Protein AF-A0A971F1G8-F1 (afdb_monomer)

Sequence (66 aa):
MKARTKSLLVLVIPFIILGITYFFLPARIPRQFHLNGEPPTYAAKEFIFLFGFLPFLIYQKYRKKE

Solvent-accessible surface area (backbone atoms only — not comparable to full-atom values): 3915 Å² total; per-residue (Å²): 111,72,71,60,54,51,54,49,46,48,37,50,52,44,43,53,53,51,58,59,51,53,78,77,49,59,76,57,38,68,73,45,83,44,98,84,73,59,50,92,42,72,39,59,51,73,61,59,60,65,59,26,50,49,61,31,54,52,50,52,57,56,61,74,73,108

Foldseek 3Di:
DVVVVVLVCLLVVLVVVLVVVLVVDDQWDQPDQDPVRDRP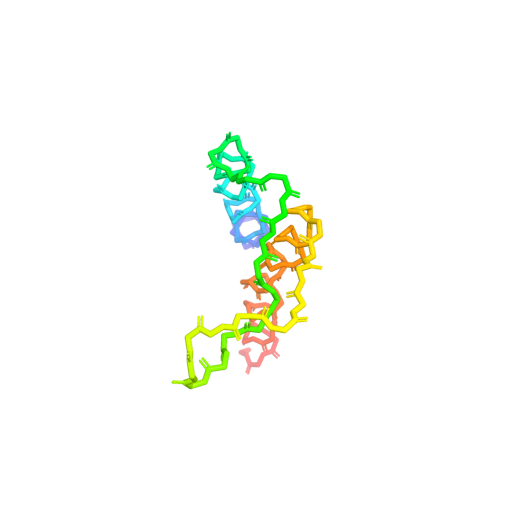DIDGSVVVVVCSCVSSVVVVVVVVVD

Mean predicted aligned error: 6.93 Å

pLDDT: mean 83.95, std 11.11, range [51.31, 95.5]

Secondary structure (DSSP, 8-state):
-HHHHHHHHHHHHHHHHHHHHHHHS-SEEES---TTS--S-EEEGGGGGGGGGHHHHHHHHHHTT-

Radius of gyration: 15.52 Å; Cα contacts (8 Å, |Δi|>4): 49; chains: 1; bounding box: 46×14×40 Å

Structure (mmCIF, N/CA/C/O backbone):
data_AF-A0A971F1G8-F1
#
_entry.id   AF-A0A971F1G8-F1
#
loop_
_atom_site.group_PDB
_atom_site.id
_atom_site.type_symbol
_atom_site.label_atom_id
_atom_site.label_alt_id
_atom_site.label_comp_id
_atom_site.label_asym_id
_atom_site.label_entity_id
_atom_site.label_seq_id
_atom_site.pdbx_PDB_ins_code
_atom_site.Cartn_x
_atom_site.Cartn_y
_atom_site.Cartn_z
_atom_site.occupancy
_atom_site.B_iso_or_equiv
_atom_site.auth_seq_id
_atom_site.auth_comp_id
_atom_site.auth_asym_id
_atom_site.auth_atom_id
_atom_site.pdbx_PDB_model_num
ATOM 1 N N . MET A 1 1 ? -23.110 0.789 16.972 1.00 51.31 1 MET A N 1
ATOM 2 C CA . MET A 1 1 ? -22.913 1.050 15.520 1.00 51.31 1 MET A CA 1
ATOM 3 C C . MET A 1 1 ? -21.663 1.874 15.182 1.00 51.31 1 MET A C 1
ATOM 5 O O . MET A 1 1 ? -20.899 1.409 14.346 1.00 51.31 1 MET A O 1
ATOM 9 N N . LYS A 1 2 ? -21.385 3.019 15.838 1.00 53.66 2 LYS A N 1
ATOM 10 C CA . LYS A 1 2 ? -20.232 3.910 15.532 1.00 53.66 2 LYS A CA 1
ATOM 11 C C . LYS A 1 2 ? -18.866 3.208 15.391 1.00 53.66 2 LYS A C 1
ATOM 13 O O . LYS A 1 2 ? -18.126 3.509 14.461 1.00 53.66 2 LYS A O 1
ATOM 18 N N . ALA A 1 3 ? -18.531 2.253 16.264 1.00 61.12 3 ALA A 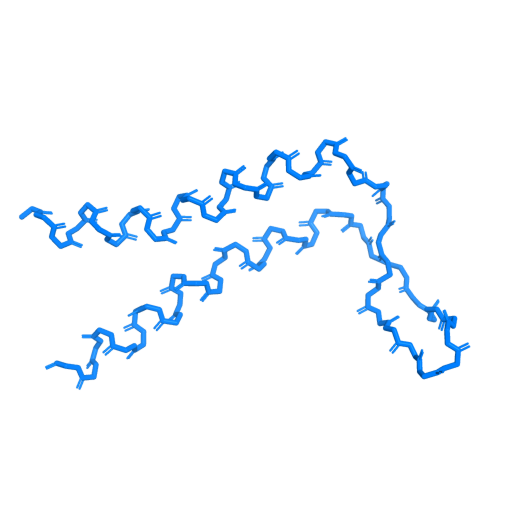N 1
ATOM 19 C CA . ALA A 1 3 ? -17.245 1.542 16.210 1.00 61.12 3 ALA A CA 1
ATOM 20 C C . ALA A 1 3 ? -17.096 0.624 14.979 1.00 61.12 3 ALA A C 1
ATOM 22 O O . ALA A 1 3 ? -15.990 0.444 14.466 1.00 61.12 3 ALA A O 1
ATOM 23 N N . ARG A 1 4 ? -18.206 0.065 14.474 1.00 71.06 4 ARG A N 1
ATOM 24 C CA . ARG A 1 4 ? -18.215 -0.784 13.272 1.00 71.06 4 ARG A CA 1
ATOM 25 C C . ARG A 1 4 ? -18.009 0.068 12.020 1.00 71.06 4 ARG A C 1
ATOM 27 O O . ARG A 1 4 ? -17.181 -0.279 11.190 1.00 71.06 4 ARG A O 1
ATOM 34 N N . THR A 1 5 ? -18.665 1.229 11.961 1.00 77.50 5 THR A N 1
ATOM 35 C CA . THR A 1 5 ? -18.483 2.221 10.892 1.00 77.50 5 THR A CA 1
ATOM 36 C C . THR A 1 5 ? -17.052 2.755 10.854 1.00 77.50 5 THR A C 1
ATOM 38 O O . THR A 1 5 ? -16.449 2.775 9.790 1.00 77.50 5 THR A O 1
ATOM 41 N N . LYS A 1 6 ? -16.459 3.101 12.007 1.00 79.38 6 LYS A N 1
ATOM 42 C CA . LYS A 1 6 ? -15.047 3.524 12.076 1.00 79.38 6 LYS A CA 1
ATOM 43 C C . LYS A 1 6 ? -14.091 2.441 11.569 1.00 79.38 6 LYS A C 1
ATOM 45 O O . LYS A 1 6 ? -13.207 2.741 10.781 1.00 79.38 6 LYS A O 1
ATOM 50 N N . SER A 1 7 ? -14.305 1.186 11.967 1.00 81.94 7 SER A N 1
ATOM 51 C CA . SER A 1 7 ? -13.477 0.059 11.504 1.00 81.94 7 SER A CA 1
ATOM 52 C C . SER A 1 7 ? -13.576 -0.142 9.991 1.00 81.94 7 SER A C 1
ATOM 54 O O . SER A 1 7 ? -12.573 -0.408 9.340 1.00 81.94 7 SER A O 1
ATOM 56 N N . LEU A 1 8 ? -14.782 0.016 9.435 1.00 86.56 8 LEU A N 1
ATOM 57 C CA . LEU A 1 8 ? -15.018 -0.072 7.998 1.00 86.56 8 LEU A CA 1
ATOM 58 C C . LEU A 1 8 ? -14.319 1.070 7.247 1.00 86.56 8 LEU A C 1
ATOM 60 O O . LEU A 1 8 ? -13.689 0.829 6.228 1.00 86.56 8 LEU A O 1
ATOM 64 N N . LEU A 1 9 ? -14.378 2.298 7.769 1.00 89.06 9 LEU A N 1
ATOM 65 C CA . LEU A 1 9 ? -13.718 3.460 7.165 1.00 89.06 9 LEU A CA 1
ATOM 66 C C . LEU A 1 9 ? -12.193 3.310 7.139 1.00 89.06 9 LEU A C 1
ATOM 68 O O . LEU A 1 9 ? -11.576 3.610 6.122 1.00 89.06 9 LEU A O 1
ATOM 72 N N . VAL A 1 10 ? -11.595 2.788 8.215 1.00 89.50 10 VAL A N 1
ATOM 73 C CA . VAL A 1 10 ? -10.147 2.519 8.281 1.00 89.50 10 VAL A CA 1
ATOM 74 C C . VAL A 1 10 ? -9.710 1.472 7.250 1.00 89.50 10 VAL A C 1
ATOM 76 O O . VAL A 1 10 ? -8.561 1.492 6.823 1.00 89.50 10 VAL A O 1
ATOM 79 N N . LEU A 1 11 ? -10.612 0.586 6.818 1.00 90.00 11 LEU A N 1
ATOM 80 C CA . LEU A 1 11 ? -10.351 -0.348 5.726 1.00 90.00 11 LEU A CA 1
ATOM 81 C C . LEU A 1 11 ? -10.598 0.295 4.355 1.00 90.00 11 LEU A C 1
ATOM 83 O O . LEU A 1 11 ? -9.740 0.236 3.488 1.00 90.00 11 LEU A O 1
ATOM 87 N N . VAL A 1 12 ? -11.752 0.925 4.145 1.00 93.25 12 VAL A N 1
ATOM 88 C CA . VAL A 1 12 ? -12.191 1.388 2.819 1.00 93.25 12 VAL A CA 1
ATOM 89 C C . VAL A 1 12 ? -11.376 2.581 2.316 1.00 93.25 12 VAL A C 1
ATOM 91 O O . VAL A 1 12 ? -11.025 2.618 1.139 1.00 93.25 12 VAL A O 1
ATOM 94 N N . ILE A 1 13 ? -11.035 3.540 3.183 1.00 94.06 13 ILE A N 1
ATOM 95 C CA . ILE A 1 13 ? -10.320 4.761 2.778 1.00 94.06 13 ILE A CA 1
ATOM 96 C C . ILE A 1 13 ? -8.951 4.442 2.138 1.00 94.06 13 ILE A C 1
ATOM 98 O O . ILE A 1 13 ? -8.702 4.932 1.036 1.00 94.06 13 ILE A O 1
ATOM 102 N N . PRO A 1 14 ? -8.085 3.594 2.733 1.00 93.94 14 PRO A N 1
ATOM 103 C CA . PRO A 1 14 ? -6.838 3.172 2.092 1.00 93.94 14 PRO A CA 1
ATOM 104 C C . PRO A 1 14 ? -7.033 2.543 0.710 1.00 93.94 14 PRO A C 1
ATOM 106 O O . PRO A 1 14 ? -6.274 2.844 -0.206 1.00 93.94 14 PRO A O 1
ATOM 109 N N . PHE A 1 15 ? -8.062 1.709 0.530 1.00 93.75 15 PHE A N 1
ATOM 110 C CA . PHE A 1 15 ? -8.348 1.086 -0.766 1.00 93.75 15 PHE A CA 1
ATOM 111 C C . PHE A 1 15 ? -8.834 2.088 -1.813 1.00 93.75 15 PHE A C 1
ATOM 113 O O . PHE A 1 15 ? -8.459 1.961 -2.975 1.00 93.75 15 PHE A O 1
ATOM 120 N N . ILE A 1 16 ? -9.609 3.104 -1.418 1.00 95.50 16 ILE A N 1
ATOM 121 C CA . ILE A 1 16 ? -9.994 4.199 -2.319 1.00 95.50 16 ILE A CA 1
ATOM 122 C C . ILE A 1 16 ? -8.748 4.958 -2.781 1.00 95.50 16 ILE A C 1
ATOM 124 O O . ILE A 1 16 ? -8.578 5.179 -3.978 1.00 95.50 16 ILE A O 1
ATOM 128 N N . ILE A 1 17 ? -7.851 5.308 -1.854 1.00 95.12 17 ILE A N 1
ATOM 129 C CA . ILE A 1 17 ? -6.604 6.014 -2.177 1.00 95.12 17 ILE A CA 1
ATOM 130 C C . ILE A 1 17 ? -5.758 5.173 -3.138 1.00 95.12 17 ILE A C 1
ATOM 132 O O . ILE A 1 17 ? -5.363 5.668 -4.189 1.00 95.12 17 ILE A O 1
ATOM 136 N N . LEU A 1 18 ? -5.548 3.888 -2.837 1.00 94.00 18 LEU A N 1
ATOM 137 C CA . LEU A 1 18 ? -4.793 2.980 -3.705 1.00 94.00 18 LEU A CA 1
ATOM 138 C C . LEU A 1 18 ? -5.450 2.794 -5.075 1.00 94.00 18 LEU A C 1
ATOM 140 O O . LEU A 1 18 ? -4.744 2.751 -6.077 1.00 94.00 18 LEU A O 1
ATOM 144 N N . GLY A 1 19 ? -6.781 2.722 -5.132 1.00 94.06 19 GLY A N 1
ATOM 145 C CA . GLY A 1 19 ? -7.535 2.630 -6.380 1.00 94.06 19 GLY A CA 1
ATOM 146 C C . GLY A 1 19 ? -7.355 3.864 -7.262 1.00 94.06 19 GLY A C 1
ATOM 147 O O . GLY A 1 19 ? -7.152 3.728 -8.464 1.00 94.06 19 GLY A O 1
ATOM 148 N N . ILE A 1 20 ? -7.349 5.062 -6.671 1.00 95.44 20 ILE A N 1
ATOM 149 C CA . ILE A 1 20 ? -7.054 6.305 -7.396 1.00 95.44 20 ILE A CA 1
ATOM 150 C C . ILE A 1 20 ? -5.594 6.300 -7.861 1.00 95.44 20 ILE A C 1
ATOM 152 O O . ILE A 1 20 ? -5.325 6.503 -9.042 1.00 95.44 20 ILE A O 1
ATOM 156 N N . THR A 1 21 ? -4.647 6.009 -6.965 1.00 92.75 21 THR A N 1
ATOM 157 C CA . THR A 1 21 ? -3.210 5.965 -7.274 1.00 92.75 21 THR A CA 1
ATOM 158 C C . THR A 1 21 ? -2.880 4.940 -8.364 1.00 92.75 21 THR A C 1
ATOM 160 O O . THR A 1 21 ? -2.026 5.203 -9.205 1.00 92.75 21 THR A O 1
ATOM 163 N N . TYR A 1 22 ? -3.589 3.813 -8.427 1.00 92.75 22 TYR A N 1
ATOM 164 C CA . TYR A 1 22 ? -3.382 2.752 -9.416 1.00 92.75 22 TYR A CA 1
ATOM 165 C C . TYR A 1 22 ? -3.467 3.229 -10.878 1.00 92.75 22 TYR A C 1
ATOM 167 O O . TYR A 1 22 ? -2.733 2.721 -11.734 1.00 92.75 22 TYR A O 1
ATOM 175 N N . PHE A 1 23 ? -4.321 4.216 -11.172 1.00 93.44 23 PHE A N 1
ATOM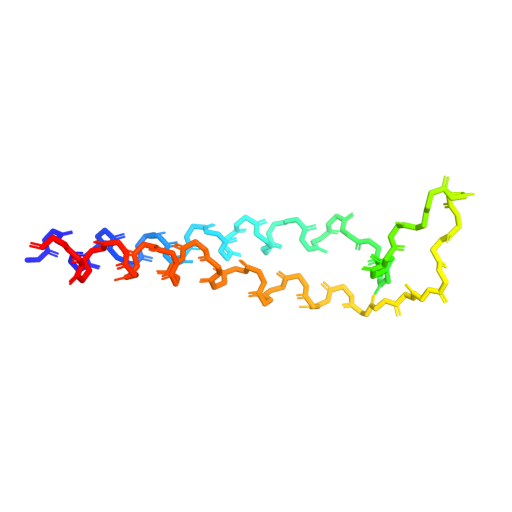 176 C CA . PHE A 1 23 ? -4.437 4.798 -12.516 1.00 93.44 23 PHE A CA 1
ATOM 177 C C . PHE A 1 23 ? -3.200 5.598 -12.929 1.00 93.44 23 PHE A C 1
ATOM 179 O O . PHE A 1 23 ? -2.887 5.669 -14.113 1.00 93.44 23 PHE A O 1
ATOM 186 N N . PHE A 1 24 ? -2.472 6.149 -11.960 1.00 93.75 24 PHE A N 1
ATOM 187 C CA . PHE A 1 24 ? -1.263 6.940 -12.189 1.00 93.75 24 PHE A CA 1
ATOM 188 C C . PHE A 1 2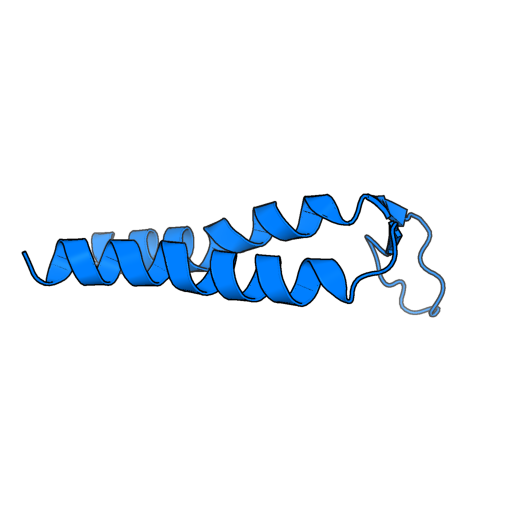4 ? 0.019 6.103 -12.111 1.00 93.75 24 PHE A C 1
ATOM 190 O O . PHE A 1 24 ? 1.111 6.619 -12.342 1.00 93.75 24 PHE A O 1
ATOM 197 N N . LEU A 1 25 ? -0.093 4.813 -11.779 1.00 88.81 25 LEU A N 1
ATOM 198 C CA . LEU A 1 25 ? 1.053 3.934 -11.590 1.00 88.81 25 LEU A CA 1
ATOM 199 C C . LEU A 1 25 ? 1.471 3.230 -12.890 1.00 88.81 25 LEU A C 1
ATOM 201 O O . LEU A 1 25 ? 0.619 2.683 -13.609 1.00 88.81 25 LEU A O 1
ATOM 205 N N . PRO A 1 26 ? 2.790 3.159 -13.163 1.00 89.12 26 PRO A N 1
ATOM 206 C CA . PRO A 1 26 ? 3.316 2.373 -14.271 1.00 89.12 26 PRO A CA 1
ATOM 207 C C . PRO A 1 26 ? 2.972 0.894 -14.079 1.00 89.12 26 PRO A C 1
ATOM 209 O O . PRO A 1 26 ? 2.816 0.426 -12.954 1.00 89.12 26 PRO A O 1
ATOM 212 N N . ALA A 1 27 ? 2.884 0.130 -15.172 1.00 89.44 27 ALA A N 1
ATOM 213 C CA . ALA A 1 27 ? 2.501 -1.289 -15.131 1.00 89.44 27 ALA A CA 1
ATOM 214 C C . ALA A 1 27 ? 3.385 -2.144 -14.200 1.00 89.44 27 ALA A C 1
ATOM 216 O O . ALA A 1 27 ? 2.961 -3.191 -13.709 1.00 89.44 27 ALA A O 1
ATOM 217 N N . ARG A 1 28 ? 4.617 -1.694 -13.947 1.00 89.25 28 ARG A N 1
ATOM 218 C CA . ARG A 1 28 ? 5.572 -2.335 -13.052 1.00 89.25 28 ARG A CA 1
ATOM 219 C C . ARG A 1 28 ? 6.180 -1.307 -12.113 1.00 89.25 28 ARG A C 1
ATOM 221 O O . ARG A 1 28 ? 6.553 -0.222 -12.550 1.00 89.25 28 ARG A O 1
ATOM 228 N N . ILE A 1 29 ? 6.317 -1.675 -10.845 1.00 86.94 29 ILE A N 1
ATOM 229 C CA . ILE A 1 29 ? 6.886 -0.824 -9.797 1.00 86.94 29 ILE A CA 1
ATOM 230 C C . ILE A 1 29 ? 8.085 -1.561 -9.190 1.00 86.94 29 ILE A C 1
ATOM 232 O O . ILE A 1 29 ? 8.011 -2.782 -9.000 1.00 86.94 29 ILE A O 1
ATOM 236 N N . PRO A 1 30 ? 9.195 -0.866 -8.899 1.00 86.06 30 PRO A N 1
ATOM 237 C CA . PRO A 1 30 ? 10.325 -1.464 -8.203 1.00 86.06 30 PRO A CA 1
ATOM 238 C C . PRO A 1 30 ? 9.900 -2.009 -6.836 1.00 86.06 30 PRO A C 1
ATOM 240 O O . PRO A 1 30 ? 9.258 -1.319 -6.046 1.00 86.06 30 PRO A O 1
ATOM 243 N N . ARG A 1 31 ? 10.250 -3.269 -6.561 1.00 79.88 31 ARG A N 1
ATOM 244 C CA . ARG A 1 31 ? 9.941 -3.926 -5.280 1.00 79.88 31 ARG A CA 1
ATOM 245 C C . ARG A 1 31 ? 10.948 -3.547 -4.191 1.00 79.88 31 ARG A C 1
ATOM 247 O O . ARG A 1 31 ? 10.605 -3.545 -3.013 1.00 79.88 31 ARG A O 1
ATOM 254 N N . GLN A 1 32 ? 12.188 -3.269 -4.580 1.00 79.19 32 GLN A N 1
ATOM 255 C CA . GLN A 1 32 ? 13.293 -2.958 -3.681 1.00 79.19 32 GLN A CA 1
ATOM 256 C C . GLN A 1 32 ? 14.032 -1.734 -4.203 1.00 79.19 32 GLN A C 1
ATOM 258 O O . GLN A 1 32 ? 14.330 -1.655 -5.391 1.00 79.19 32 GLN A O 1
ATOM 263 N N . PHE A 1 33 ? 14.345 -0.808 -3.303 1.00 70.31 33 PHE A N 1
ATOM 264 C CA . PHE A 1 33 ? 15.251 0.298 -3.574 1.00 70.31 33 PHE A CA 1
ATOM 265 C C . PHE A 1 33 ? 16.594 -0.066 -2.946 1.00 70.31 33 PHE A C 1
ATOM 267 O O . PHE A 1 33 ? 16.720 -0.096 -1.722 1.00 70.31 33 PHE A O 1
ATOM 274 N N . HIS A 1 34 ? 17.578 -0.429 -3.768 1.00 71.12 34 HIS A N 1
ATOM 275 C CA . HIS A 1 34 ? 18.946 -0.574 -3.284 1.00 71.12 34 HIS A CA 1
ATOM 276 C C . HIS A 1 34 ? 19.561 0.807 -3.049 1.00 71.12 34 HIS A C 1
ATOM 278 O O . HIS A 1 34 ? 19.220 1.772 -3.732 1.00 71.12 34 HIS A O 1
ATOM 284 N N . LEU A 1 35 ? 20.511 0.884 -2.113 1.00 70.94 35 LEU A N 1
ATOM 285 C CA . LEU A 1 35 ? 21.281 2.102 -1.812 1.00 70.94 35 LEU A CA 1
ATOM 286 C C . LEU A 1 35 ? 22.022 2.659 -3.042 1.00 70.94 35 LEU A C 1
ATOM 288 O O . LEU A 1 35 ? 22.399 3.824 -3.071 1.00 70.94 35 LEU A O 1
ATOM 292 N N . ASN A 1 36 ? 22.172 1.828 -4.070 1.00 75.06 36 ASN A N 1
ATOM 293 C CA . ASN A 1 36 ? 22.851 2.118 -5.324 1.00 75.06 36 ASN A CA 1
ATOM 294 C C . ASN A 1 36 ? 21.897 2.735 -6.370 1.00 75.06 36 ASN A C 1
ATOM 296 O O . ASN A 1 36 ? 22.303 2.963 -7.502 1.00 75.06 36 ASN A O 1
ATOM 300 N N . GLY A 1 37 ? 20.620 2.951 -6.031 1.00 67.88 37 GLY A N 1
ATOM 301 C CA . GLY A 1 37 ? 19.613 3.561 -6.907 1.00 67.88 37 GLY A CA 1
ATOM 302 C C . GLY A 1 37 ? 18.977 2.617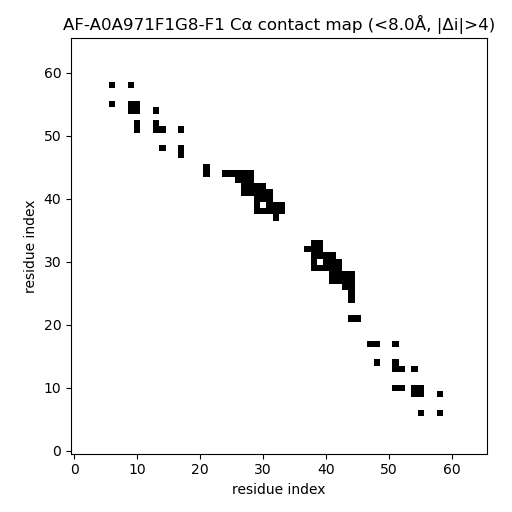 -7.932 1.00 67.88 37 GLY A C 1
ATOM 303 O O . GLY A 1 37 ? 17.879 2.905 -8.405 1.00 67.88 37 GLY A O 1
ATOM 304 N 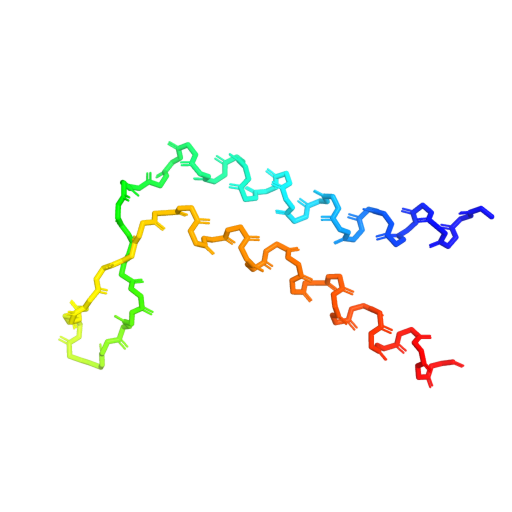N . GLU A 1 38 ? 19.595 1.473 -8.234 1.00 71.38 38 GLU A N 1
ATOM 305 C CA . GLU A 1 38 ? 19.038 0.503 -9.180 1.00 71.38 38 GLU A CA 1
ATOM 306 C C . GLU A 1 38 ? 18.164 -0.557 -8.492 1.00 71.38 38 GLU A C 1
ATOM 308 O O . GLU A 1 38 ? 18.648 -1.320 -7.647 1.00 71.38 38 GLU A O 1
ATOM 313 N N . PRO A 1 39 ? 16.868 -0.639 -8.838 1.00 70.56 39 PRO A N 1
ATOM 314 C CA . PRO A 1 39 ? 16.000 -1.681 -8.322 1.00 70.56 39 PRO A CA 1
ATOM 315 C C . PRO A 1 39 ? 16.291 -3.015 -9.035 1.00 70.56 39 PRO A C 1
ATOM 317 O O . PRO A 1 39 ? 16.083 -3.126 -10.243 1.00 70.56 39 PRO A O 1
ATOM 320 N N . PRO A 1 40 ? 16.698 -4.073 -8.313 1.00 69.69 40 PRO A N 1
ATOM 321 C CA . PRO A 1 40 ? 17.064 -5.366 -8.904 1.00 69.69 40 PRO A CA 1
ATOM 322 C C . PRO A 1 40 ? 15.847 -6.144 -9.424 1.00 69.69 40 PRO A C 1
ATOM 324 O O . PRO A 1 40 ? 15.980 -7.161 -10.102 1.00 69.69 40 PRO A O 1
ATOM 327 N N . THR A 1 41 ? 14.633 -5.752 -9.025 1.00 79.75 41 THR A N 1
ATOM 328 C CA . THR A 1 41 ? 13.414 -6.517 -9.287 1.00 79.75 41 THR A CA 1
ATOM 329 C C . THR A 1 41 ? 12.196 -5.604 -9.327 1.00 79.75 41 THR A C 1
A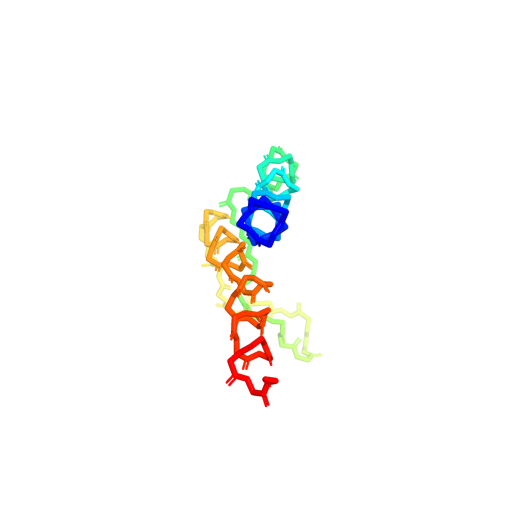TOM 331 O O . THR A 1 41 ? 11.973 -4.768 -8.447 1.00 79.75 41 THR A O 1
ATOM 334 N N . TYR A 1 42 ? 11.367 -5.830 -10.341 1.00 85.50 42 TYR A N 1
ATOM 335 C CA . TYR A 1 42 ? 10.092 -5.160 -10.549 1.00 85.50 42 TYR A CA 1
ATOM 336 C C . TYR A 1 42 ? 8.940 -6.110 -10.228 1.00 85.50 42 TYR A C 1
ATOM 338 O O . TYR A 1 42 ? 9.017 -7.308 -10.497 1.00 85.50 42 TYR A O 1
ATOM 346 N N . ALA A 1 43 ? 7.856 -5.572 -9.681 1.00 87.38 43 ALA A N 1
ATOM 347 C CA . ALA A 1 43 ? 6.624 -6.306 -9.435 1.00 87.38 43 ALA A CA 1
ATOM 348 C C . ALA A 1 43 ? 5.442 -5.632 -10.142 1.00 87.38 43 ALA A C 1
ATOM 350 O O . ALA A 1 43 ? 5.487 -4.444 -10.471 1.00 87.38 43 ALA A O 1
ATOM 351 N N . ALA A 1 44 ? 4.396 -6.413 -10.404 1.00 90.56 44 ALA A N 1
ATOM 352 C CA . ALA A 1 44 ? 3.177 -5.942 -11.052 1.00 90.56 44 ALA A CA 1
ATOM 353 C C . ALA A 1 44 ? 2.431 -4.971 -10.126 1.00 90.56 44 ALA A C 1
ATOM 355 O O . ALA A 1 44 ? 2.270 -5.264 -8.942 1.00 90.56 44 ALA A O 1
ATOM 356 N N . LYS A 1 45 ? 2.019 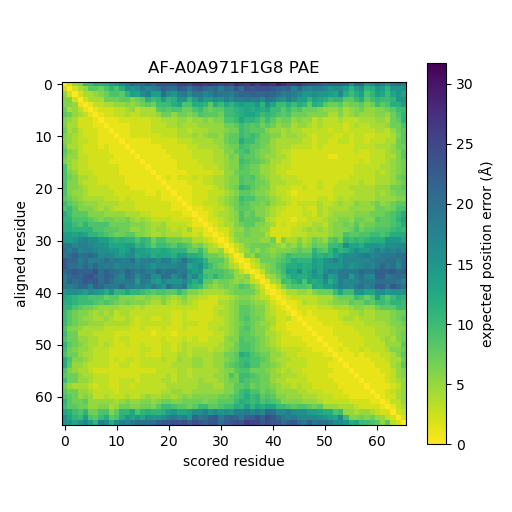-3.807 -10.632 1.00 90.50 45 LYS A N 1
ATOM 357 C CA . LYS A 1 45 ? 1.501 -2.695 -9.812 1.00 90.50 45 LYS A CA 1
ATOM 358 C C . LYS A 1 45 ? 0.325 -3.046 -8.894 1.00 90.50 45 LYS A C 1
ATOM 360 O O . LYS A 1 45 ? 0.085 -2.344 -7.921 1.00 90.50 45 LYS A O 1
ATOM 365 N N . GLU A 1 46 ? -0.368 -4.145 -9.148 1.00 91.69 46 GLU A N 1
ATOM 366 C CA . GLU A 1 46 ? -1.438 -4.703 -8.327 1.00 91.69 46 GLU A CA 1
ATOM 367 C C . GLU A 1 46 ? -0.960 -5.082 -6.914 1.00 91.69 46 GLU A C 1
ATOM 369 O O . GLU A 1 46 ? -1.767 -5.108 -5.983 1.00 91.69 46 GLU A O 1
ATOM 374 N N . PHE A 1 47 ? 0.345 -5.312 -6.698 1.00 89.81 47 PHE A N 1
ATOM 375 C CA . PHE A 1 47 ? 0.862 -5.638 -5.361 1.00 89.81 47 PHE A CA 1
ATOM 376 C C . PHE A 1 47 ? 0.615 -4.520 -4.338 1.00 89.81 47 PHE A C 1
ATOM 378 O O . PHE A 1 47 ? 0.580 -4.799 -3.138 1.00 89.81 47 PHE A O 1
ATOM 385 N N . ILE A 1 48 ? 0.408 -3.270 -4.779 1.00 90.75 48 ILE A N 1
ATOM 386 C CA . ILE A 1 48 ? 0.151 -2.139 -3.878 1.00 90.75 48 ILE A CA 1
ATOM 387 C C . ILE A 1 48 ? -1.113 -2.344 -3.033 1.00 90.75 48 ILE A C 1
ATOM 389 O O . ILE A 1 48 ? -1.185 -1.858 -1.906 1.00 90.75 48 ILE A O 1
ATOM 393 N N . PHE A 1 49 ? -2.094 -3.103 -3.538 1.00 91.75 49 PHE A N 1
ATOM 394 C CA . PHE A 1 49 ? -3.356 -3.360 -2.841 1.00 91.75 49 PHE A CA 1
ATOM 395 C C . PHE A 1 49 ? -3.174 -4.190 -1.569 1.00 91.75 49 PHE A C 1
ATOM 397 O O . PHE A 1 49 ? -3.980 -4.075 -0.647 1.00 91.75 49 PHE A O 1
ATOM 404 N N . LEU A 1 50 ? -2.079 -4.950 -1.458 1.00 91.12 50 LEU A N 1
ATOM 405 C CA . LEU A 1 50 ? -1.732 -5.652 -0.222 1.00 91.12 50 LEU A CA 1
ATOM 406 C C . LEU A 1 50 ? -1.478 -4.669 0.931 1.00 91.12 50 LEU A C 1
ATOM 408 O O . LEU A 1 50 ? -1.864 -4.940 2.068 1.00 91.12 50 LEU A O 1
ATOM 412 N N . PHE A 1 51 ? -0.907 -3.494 0.643 1.00 90.12 51 PHE A N 1
ATOM 413 C CA . PHE A 1 51 ? -0.691 -2.456 1.655 1.00 90.12 51 PHE A CA 1
ATOM 414 C C . PHE A 1 51 ? -1.987 -1.775 2.098 1.00 90.12 51 PHE A C 1
ATOM 416 O O . PHE A 1 51 ? -2.016 -1.192 3.179 1.00 90.12 51 PHE A O 1
ATOM 423 N N . GLY A 1 52 ? -3.078 -1.901 1.335 1.00 90.38 52 GLY A N 1
ATOM 424 C CA . GLY A 1 52 ? -4.393 -1.380 1.719 1.00 90.38 52 GLY A CA 1
ATOM 425 C C . GLY A 1 52 ? -4.932 -2.005 3.006 1.00 90.38 52 GLY A C 1
ATOM 426 O O . GLY A 1 52 ? -5.647 -1.351 3.762 1.00 90.38 52 GLY A O 1
ATOM 427 N N . PHE A 1 53 ? -4.534 -3.244 3.314 1.00 91.44 53 PHE A N 1
ATOM 428 C CA . PHE A 1 53 ? -4.908 -3.919 4.558 1.00 91.44 53 PHE A CA 1
ATOM 429 C C . PHE A 1 53 ? -4.094 -3.455 5.771 1.00 91.44 53 PHE A C 1
ATOM 431 O O . PHE A 1 53 ? -4.541 -3.622 6.906 1.00 91.44 53 PHE A O 1
ATOM 438 N N . LEU A 1 54 ? -2.913 -2.868 5.561 1.00 92.56 54 LEU A N 1
ATOM 439 C CA . LEU A 1 54 ? -1.972 -2.550 6.633 1.00 92.56 54 LEU A CA 1
ATOM 440 C C . LEU A 1 54 ? -2.569 -1.603 7.693 1.00 92.56 54 LEU A C 1
ATOM 442 O O . LEU A 1 54 ? -2.492 -1.937 8.879 1.00 92.56 54 LEU A O 1
ATOM 446 N N . PRO A 1 55 ? -3.238 -0.487 7.328 1.00 89.50 55 PRO A N 1
ATOM 447 C CA . PRO A 1 55 ? -3.843 0.418 8.307 1.00 89.50 55 PRO A CA 1
ATOM 448 C C . PRO A 1 55 ? -4.929 -0.263 9.143 1.00 89.50 55 PRO A C 1
ATOM 450 O O . PRO A 1 55 ? -5.020 -0.039 10.350 1.00 89.50 55 PRO A O 1
ATOM 453 N N . PHE A 1 56 ? -5.721 -1.142 8.523 1.00 89.50 56 PHE A N 1
ATOM 454 C CA . PHE A 1 56 ? -6.760 -1.897 9.215 1.00 89.50 56 PHE A CA 1
ATOM 455 C C . PHE A 1 56 ? -6.178 -2.924 10.191 1.00 89.50 56 PHE A C 1
ATOM 457 O O . PHE A 1 56 ? -6.634 -3.003 11.332 1.00 89.50 56 PHE A O 1
ATOM 464 N N . LEU A 1 57 ? -5.147 -3.671 9.783 1.00 90.12 57 LEU A N 1
ATOM 465 C CA . LEU A 1 57 ? -4.463 -4.634 10.652 1.00 90.12 57 LEU A CA 1
ATOM 466 C C . LEU A 1 57 ? -3.816 -3.941 11.859 1.00 90.12 57 LEU A C 1
ATOM 468 O O . LEU A 1 57 ? -3.935 -4.424 12.987 1.00 90.12 57 LEU A O 1
ATOM 472 N N . ILE A 1 58 ? -3.185 -2.781 11.638 1.00 90.25 58 ILE A N 1
ATOM 473 C CA . ILE A 1 58 ? -2.635 -1.936 12.705 1.00 90.25 58 ILE A CA 1
ATOM 474 C C . ILE A 1 58 ? -3.761 -1.504 13.649 1.00 90.25 58 ILE A C 1
ATOM 476 O O . ILE A 1 58 ? -3.694 -1.775 14.848 1.00 90.25 58 ILE A O 1
ATOM 480 N N . TYR A 1 59 ? -4.830 -0.908 13.120 1.00 88.19 59 TYR A N 1
ATOM 481 C CA . TYR A 1 59 ? -5.976 -0.469 13.915 1.00 88.19 59 TYR A CA 1
ATOM 482 C C . TYR A 1 59 ? -6.580 -1.606 14.750 1.00 88.19 59 TYR A C 1
ATOM 484 O O . TYR A 1 59 ? -6.84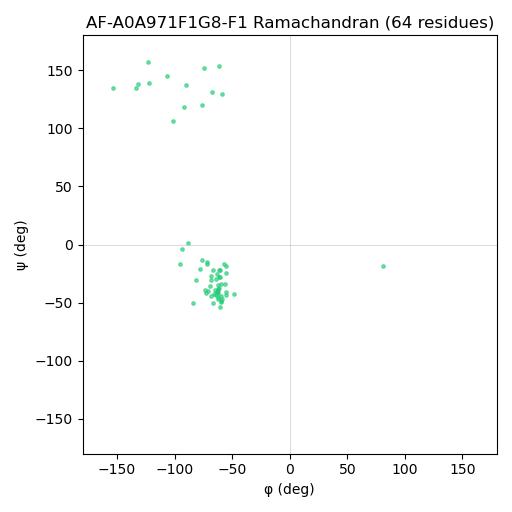6 -1.429 15.938 1.00 88.19 59 TYR A O 1
ATOM 492 N N . GLN A 1 60 ? -6.745 -2.796 14.168 1.00 88.12 60 GLN A N 1
ATOM 493 C CA . GLN A 1 60 ? -7.274 -3.959 14.874 1.00 88.12 60 GLN A CA 1
ATOM 494 C C . GLN A 1 60 ? -6.341 -4.428 16.001 1.00 88.12 60 GLN A C 1
ATOM 496 O O . GLN A 1 60 ? -6.826 -4.806 17.068 1.00 88.12 60 GLN A O 1
ATOM 501 N N . LYS A 1 61 ? -5.019 -4.395 15.787 1.00 88.69 61 LYS A N 1
ATOM 502 C CA . LYS A 1 61 ? -4.023 -4.771 16.800 1.00 88.69 61 LYS A CA 1
ATOM 503 C C . LYS A 1 61 ? -4.058 -3.837 18.010 1.00 88.69 61 LYS A C 1
ATOM 505 O O . LYS A 1 61 ? -4.015 -4.328 19.133 1.00 88.69 61 LYS A O 1
ATOM 510 N N . TYR A 1 62 ? -4.153 -2.524 17.794 1.00 85.94 62 TYR A N 1
ATOM 511 C CA . TYR A 1 62 ? -4.218 -1.549 18.890 1.00 85.94 62 TYR A CA 1
ATOM 512 C C . TYR A 1 62 ? -5.577 -1.557 19.591 1.00 85.94 62 TYR A C 1
ATOM 514 O O . TYR A 1 62 ? -5.621 -1.559 20.813 1.00 85.94 62 TYR A O 1
ATOM 522 N N . ARG A 1 63 ? -6.675 -1.696 18.841 1.00 82.31 63 ARG A N 1
ATOM 523 C CA . ARG A 1 63 ? -8.025 -1.774 19.410 1.00 82.31 63 ARG A CA 1
ATOM 524 C C . ARG A 1 63 ? -8.263 -3.010 20.286 1.00 82.31 63 ARG A C 1
ATOM 526 O O . ARG A 1 63 ? -9.103 -2.957 21.166 1.00 82.31 63 ARG A O 1
ATOM 533 N N . LYS A 1 64 ? -7.594 -4.139 20.021 1.00 72.69 64 LYS A N 1
ATOM 534 C CA . LYS A 1 64 ? -7.670 -5.339 20.883 1.00 72.69 64 LYS A CA 1
ATOM 535 C C . LYS A 1 64 ? -6.847 -5.212 22.171 1.00 72.69 64 LYS A C 1
ATOM 537 O O . LYS A 1 64 ? -6.930 -6.095 23.017 1.00 72.69 64 LYS A O 1
ATOM 542 N N . LYS A 1 65 ? -5.974 -4.205 22.245 1.00 61.47 65 LYS A N 1
ATOM 543 C CA . LYS A 1 65 ? -5.065 -3.973 23.369 1.00 61.47 65 LYS A CA 1
ATOM 544 C C . LYS A 1 65 ? -5.636 -2.977 24.387 1.00 61.47 65 LYS A C 1
ATOM 546 O O . LYS A 1 65 ? -5.108 -2.917 25.491 1.00 61.47 65 LYS A O 1
ATOM 551 N N . GLU A 1 66 ? -6.659 -2.219 23.987 1.00 52.12 66 GLU A N 1
ATOM 552 C CA . GLU A 1 66 ? -7.565 -1.444 24.850 1.00 52.12 66 GLU A CA 1
ATOM 553 C C . GLU A 1 66 ? -8.726 -2.323 25.328 1.00 52.12 66 GLU A C 1
ATOM 555 O O . GLU A 1 66 ? -9.118 -2.173 26.503 1.00 52.12 66 GLU A O 1
#